Protein AF-A0A2D6D322-F1 (afdb_monomer)

Structure (mmCIF, N/CA/C/O backbone):
data_AF-A0A2D6D322-F1
#
_entry.id   AF-A0A2D6D322-F1
#
loop_
_atom_site.group_PDB
_atom_site.id
_atom_site.type_symbol
_atom_site.label_atom_id
_atom_site.label_alt_id
_atom_site.label_comp_id
_atom_site.label_asym_id
_atom_site.label_entity_id
_atom_site.label_seq_id
_atom_site.pdbx_PDB_ins_code
_atom_site.Cartn_x
_atom_site.Cartn_y
_atom_site.Cartn_z
_atom_site.occupancy
_atom_site.B_iso_or_equiv
_atom_site.auth_seq_id
_atom_site.auth_comp_id
_atom_site.auth_asym_id
_atom_site.auth_atom_id
_atom_site.pdbx_PDB_model_num
ATOM 1 N N . MET A 1 1 ? -10.483 17.921 58.151 1.00 49.78 1 MET A N 1
ATOM 2 C CA . MET A 1 1 ? -11.005 16.972 57.147 1.00 49.78 1 MET A CA 1
ATOM 3 C C . MET A 1 1 ? -10.001 16.962 56.003 1.00 49.78 1 MET A C 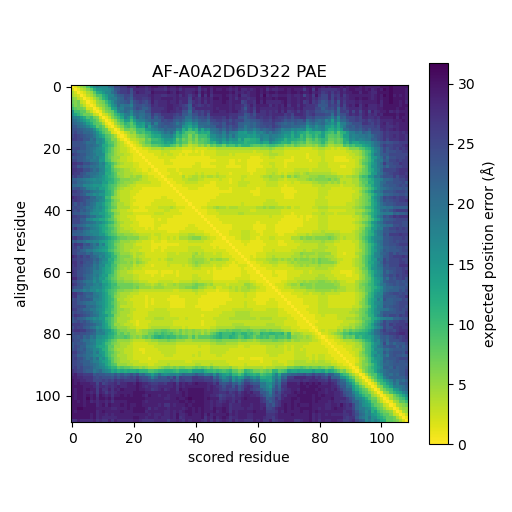1
ATOM 5 O O . MET A 1 1 ? -9.910 17.958 55.303 1.00 49.78 1 MET A O 1
ATOM 9 N N . LEU A 1 2 ? -9.135 15.947 55.923 1.00 38.72 2 LEU A N 1
ATOM 10 C CA . LEU A 1 2 ? -8.138 15.838 54.851 1.00 38.72 2 LEU A CA 1
ATOM 11 C C . LEU A 1 2 ? -8.825 15.187 53.644 1.00 38.72 2 LEU A C 1
ATOM 13 O O . LEU A 1 2 ? -9.343 14.081 53.779 1.00 38.72 2 LEU A O 1
ATOM 17 N N . ALA A 1 3 ? -8.863 15.865 52.500 1.00 46.94 3 ALA A N 1
ATOM 18 C CA . ALA A 1 3 ? -9.298 15.259 51.247 1.00 46.94 3 ALA A CA 1
ATOM 19 C C . ALA A 1 3 ? -8.078 14.622 50.571 1.00 46.94 3 ALA A C 1
ATOM 21 O O . ALA A 1 3 ? -7.124 15.317 50.228 1.00 46.94 3 ALA A O 1
ATOM 22 N N . LEU A 1 4 ? -8.100 13.300 50.418 1.00 49.69 4 LEU A N 1
ATOM 23 C CA . LEU A 1 4 ? -7.142 12.557 49.609 1.00 49.69 4 LEU A CA 1
ATOM 24 C C . LEU A 1 4 ? -7.736 12.434 48.201 1.00 49.69 4 LEU A C 1
ATOM 26 O O . LEU A 1 4 ? -8.768 11.788 48.030 1.00 49.69 4 LEU A O 1
ATOM 30 N N . ALA A 1 5 ? -7.123 13.074 47.207 1.00 60.72 5 ALA A N 1
ATOM 31 C CA . ALA A 1 5 ? -7.495 12.892 45.808 1.00 60.72 5 ALA A CA 1
ATOM 32 C C . ALA A 1 5 ? -6.657 11.748 45.220 1.00 60.72 5 ALA A C 1
ATOM 34 O O . ALA A 1 5 ? -5.442 11.871 45.078 1.00 60.72 5 ALA A O 1
ATOM 35 N N . LEU A 1 6 ? -7.305 10.626 44.905 1.00 53.88 6 LEU A N 1
ATOM 36 C CA . LEU A 1 6 ? -6.712 9.554 44.115 1.00 53.88 6 LEU A CA 1
ATOM 37 C C . LEU A 1 6 ? -6.830 9.944 42.638 1.00 53.88 6 LEU A C 1
ATOM 39 O O . LEU A 1 6 ? -7.929 9.959 42.089 1.00 53.88 6 LEU A O 1
ATOM 43 N N . VAL A 1 7 ? -5.708 10.264 41.996 1.00 64.19 7 VAL A N 1
ATOM 44 C CA . VAL A 1 7 ? -5.655 10.351 40.534 1.00 64.19 7 VAL A CA 1
ATOM 45 C C . VAL A 1 7 ? -5.544 8.924 40.014 1.00 64.19 7 VAL A C 1
ATOM 47 O O . VAL A 1 7 ? -4.479 8.314 40.074 1.00 64.19 7 VAL A O 1
ATOM 50 N N . VAL A 1 8 ? -6.656 8.371 39.535 1.00 60.06 8 VAL A N 1
ATOM 51 C CA . VAL A 1 8 ? -6.615 7.170 38.701 1.00 60.06 8 VAL A CA 1
ATOM 52 C C . VAL A 1 8 ? -6.210 7.628 37.305 1.00 60.06 8 VAL A C 1
ATOM 54 O O . VAL A 1 8 ? -6.986 8.271 36.605 1.00 60.06 8 VAL A O 1
ATOM 57 N N . CYS A 1 9 ? -4.971 7.330 36.918 1.00 54.16 9 CYS A N 1
ATOM 58 C CA . CYS A 1 9 ? -4.562 7.386 35.522 1.00 54.16 9 CYS A CA 1
ATOM 59 C C . CYS A 1 9 ? -5.203 6.176 34.833 1.00 54.16 9 CYS A C 1
ATOM 61 O O . CYS A 1 9 ? -4.776 5.043 35.060 1.00 54.16 9 CYS A O 1
ATOM 63 N N . GLY A 1 10 ? -6.289 6.386 34.090 1.00 57.62 10 GLY A N 1
ATOM 64 C CA . GLY A 1 10 ? -6.861 5.329 33.264 1.00 57.62 10 GLY A CA 1
ATOM 65 C C . GLY A 1 10 ? -5.838 4.941 32.203 1.00 57.62 10 GLY A C 1
ATOM 66 O O . GLY A 1 10 ? -5.408 5.795 31.432 1.00 57.62 10 GLY A O 1
ATOM 67 N N . ALA A 1 11 ? -5.424 3.675 32.176 1.00 61.94 11 ALA A N 1
ATOM 68 C CA . ALA A 1 11 ? -4.694 3.157 31.032 1.00 61.94 11 ALA A CA 1
ATOM 69 C C . ALA A 1 11 ? -5.634 3.237 29.822 1.00 61.94 11 ALA A C 1
ATOM 71 O O . ALA A 1 11 ? -6.657 2.555 29.789 1.00 61.94 11 ALA A O 1
ATOM 72 N N . ALA A 1 12 ? -5.326 4.109 28.865 1.00 57.34 12 ALA A N 1
ATOM 73 C CA . ALA A 1 12 ? -5.957 4.056 27.558 1.00 57.34 12 ALA A CA 1
ATOM 74 C C . ALA A 1 12 ? -5.357 2.848 26.833 1.00 57.34 12 ALA A C 1
ATOM 76 O O . ALA A 1 12 ? -4.163 2.839 26.535 1.00 57.34 12 ALA A O 1
ATOM 77 N N . THR A 1 13 ? -6.161 1.809 26.623 1.00 53.97 13 THR A N 1
ATOM 78 C CA . THR A 1 13 ? -5.804 0.751 25.679 1.00 53.97 13 THR A CA 1
ATOM 79 C C . THR A 1 13 ? -6.174 1.256 24.291 1.00 53.97 13 THR A C 1
ATOM 81 O O . THR A 1 13 ? -7.328 1.605 24.050 1.00 53.97 13 THR A O 1
ATOM 84 N N . ALA A 1 14 ? -5.183 1.398 23.418 1.00 54.34 14 ALA A N 1
ATOM 85 C CA . ALA A 1 14 ? -5.410 1.589 21.994 1.00 54.34 14 ALA A CA 1
ATOM 86 C C . ALA A 1 14 ? -5.293 0.204 21.358 1.00 54.34 14 ALA A C 1
ATOM 88 O O . ALA A 1 14 ? -4.224 -0.174 20.883 1.00 54.34 14 ALA A O 1
ATOM 89 N N . ASP A 1 15 ? -6.362 -0.585 21.465 1.00 57.50 15 ASP A N 1
ATOM 90 C CA . ASP A 1 15 ? -6.493 -1.781 20.640 1.00 57.50 15 ASP A CA 1
ATOM 91 C C . ASP A 1 15 ? -6.852 -1.315 19.233 1.00 57.50 15 ASP A C 1
ATOM 93 O O . ASP A 1 15 ? -7.819 -0.577 19.055 1.00 57.50 15 ASP A O 1
ATOM 97 N N . ILE A 1 16 ? -6.050 -1.710 18.247 1.00 62.59 16 ILE A N 1
ATOM 98 C CA . ILE A 1 16 ? -6.446 -1.592 16.847 1.00 62.59 16 ILE A CA 1
ATOM 99 C C . ILE A 1 16 ? -7.337 -2.799 16.594 1.00 62.59 16 ILE A C 1
ATOM 101 O O . ILE A 1 16 ? -6.841 -3.925 16.525 1.00 62.59 16 ILE A O 1
ATOM 105 N N . THR A 1 17 ? -8.648 -2.587 16.528 1.00 69.94 17 THR A N 1
ATOM 106 C CA . THR A 1 17 ? -9.547 -3.649 16.079 1.00 69.94 17 THR A CA 1
ATOM 107 C C . THR A 1 17 ? -9.484 -3.736 14.557 1.00 69.94 17 THR A C 1
ATOM 109 O O . THR A 1 17 ? -9.231 -2.732 13.893 1.00 69.94 17 THR A O 1
ATOM 112 N N . GLU A 1 18 ? -9.686 -4.926 13.987 1.00 68.94 18 GLU A N 1
ATOM 113 C CA . GLU A 1 18 ? -9.733 -5.092 12.522 1.00 68.94 18 GLU A CA 1
ATOM 114 C C . GLU A 1 18 ? -10.799 -4.181 11.886 1.00 68.94 18 GLU A C 1
ATOM 116 O O . GLU A 1 18 ? -10.619 -3.719 10.766 1.00 68.94 18 GLU A O 1
ATOM 121 N N . GLU A 1 19 ? -11.853 -3.842 12.639 1.00 71.69 19 GLU A N 1
ATOM 122 C CA . GLU A 1 19 ? -12.929 -2.934 12.226 1.00 71.69 19 GLU A CA 1
ATOM 123 C C . GLU A 1 19 ? -12.474 -1.466 12.091 1.00 71.69 19 GLU A C 1
ATOM 125 O O . GLU A 1 19 ? -13.096 -0.700 11.358 1.00 71.69 19 GLU A O 1
ATOM 130 N N . ASP A 1 20 ? -11.392 -1.066 12.771 1.00 80.62 20 ASP A N 1
ATOM 131 C CA . ASP A 1 20 ? -10.861 0.306 12.743 1.00 80.62 20 ASP A CA 1
ATOM 132 C C . ASP A 1 20 ? -9.782 0.508 11.662 1.00 80.62 20 ASP A C 1
ATOM 134 O O . ASP A 1 20 ? -9.299 1.626 11.446 1.00 80.62 20 ASP A O 1
ATOM 138 N N . ILE A 1 21 ? -9.359 -0.568 10.992 1.00 89.75 21 ILE A N 1
ATOM 139 C CA . ILE A 1 21 ? -8.332 -0.516 9.954 1.00 89.75 21 ILE A CA 1
ATOM 140 C C . ILE A 1 21 ? -8.991 -0.182 8.619 1.00 89.75 21 ILE A C 1
ATOM 142 O O . ILE A 1 21 ? -9.750 -0.969 8.070 1.00 89.75 21 ILE A O 1
ATOM 146 N N . VAL A 1 22 ? -8.639 0.976 8.061 1.00 93.62 22 VAL A N 1
ATOM 147 C CA . VAL A 1 22 ? -9.139 1.404 6.746 1.00 93.62 22 VAL A CA 1
ATOM 148 C C . VAL A 1 22 ? -8.495 0.613 5.603 1.00 93.62 22 VAL A C 1
ATOM 150 O O . VAL A 1 22 ? -9.165 0.313 4.625 1.00 93.62 22 VAL A O 1
ATOM 153 N N . GLY A 1 23 ? -7.216 0.248 5.717 1.00 94.25 23 GLY A N 1
ATOM 154 C CA . GLY A 1 23 ? -6.518 -0.550 4.708 1.00 94.25 23 GLY A CA 1
ATOM 155 C C . GLY A 1 23 ? -5.310 -1.275 5.290 1.00 94.25 23 GLY A C 1
ATOM 156 O O . GLY A 1 23 ? -4.589 -0.718 6.126 1.00 94.25 23 GLY A O 1
ATOM 157 N N . TYR A 1 24 ? -5.097 -2.522 4.865 1.00 95.12 24 TYR A N 1
ATOM 158 C CA . TYR A 1 24 ? -3.993 -3.358 5.326 1.00 95.12 24 TYR A CA 1
ATOM 159 C C . TYR A 1 24 ? -3.425 -4.215 4.197 1.00 95.12 24 TYR A C 1
ATOM 161 O O . TYR A 1 24 ? -4.017 -5.211 3.793 1.00 95.12 24 TYR A O 1
ATOM 169 N N . TRP A 1 25 ? -2.220 -3.856 3.755 1.00 96.50 25 TRP A N 1
ATOM 170 C CA . TRP A 1 25 ? -1.483 -4.570 2.714 1.00 96.50 25 TRP A CA 1
ATOM 171 C C . TRP A 1 25 ? -0.248 -5.244 3.326 1.00 96.50 25 TRP A C 1
ATOM 173 O O . TRP A 1 25 ? 0.766 -4.570 3.537 1.00 96.50 25 TRP A O 1
ATOM 183 N N . PRO A 1 26 ? -0.301 -6.551 3.647 1.00 95.38 26 PRO A N 1
ATOM 184 C CA . PRO A 1 26 ? 0.845 -7.271 4.207 1.00 95.38 26 PRO A CA 1
ATOM 185 C C . PRO A 1 26 ? 1.962 -7.500 3.183 1.00 95.38 26 PRO A C 1
ATOM 187 O O . PRO A 1 26 ? 3.114 -7.650 3.578 1.00 95.38 26 PRO A O 1
ATOM 190 N N . LEU A 1 27 ? 1.627 -7.486 1.885 1.00 97.12 27 LEU A N 1
ATOM 191 C CA . LEU A 1 27 ? 2.522 -7.814 0.768 1.00 97.12 27 LEU A CA 1
ATOM 192 C C . LEU A 1 27 ? 3.041 -9.266 0.810 1.00 97.12 27 LEU A C 1
ATOM 194 O O . LEU A 1 27 ? 4.169 -9.553 0.413 1.00 97.12 27 LEU A O 1
ATOM 198 N N . ASP A 1 28 ? 2.178 -10.185 1.247 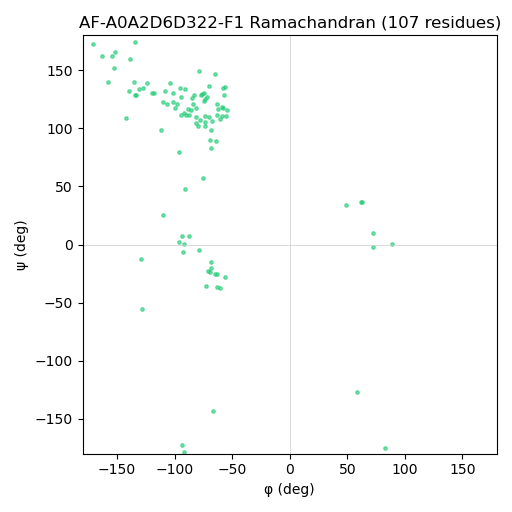1.00 96.94 28 ASP A N 1
ATOM 199 C CA . ASP A 1 28 ? 2.450 -11.624 1.342 1.00 96.94 28 ASP A CA 1
ATOM 200 C C . ASP A 1 28 ? 1.952 -12.428 0.120 1.00 96.94 28 ASP A C 1
ATOM 202 O O . ASP A 1 28 ? 2.095 -13.652 0.095 1.00 96.94 28 ASP A O 1
ATOM 206 N N . ASP A 1 29 ? 1.376 -11.775 -0.899 1.00 96.00 29 ASP A N 1
ATOM 207 C CA . ASP A 1 29 ? 0.767 -12.443 -2.062 1.00 96.00 29 ASP A CA 1
ATOM 208 C C . ASP A 1 29 ? 1.792 -13.241 -2.888 1.00 96.00 29 ASP A C 1
ATOM 210 O O . ASP A 1 29 ? 1.503 -14.328 -3.396 1.00 96.00 29 ASP A O 1
ATOM 214 N N . GLY A 1 30 ? 3.016 -12.714 -3.007 1.00 93.62 30 GLY A N 1
ATOM 215 C CA . GLY A 1 30 ? 4.177 -13.410 -3.570 1.00 93.62 30 GLY A CA 1
ATOM 216 C C . GLY A 1 30 ? 4.159 -13.628 -5.089 1.00 93.62 30 GLY A C 1
ATOM 217 O O . GLY A 1 30 ? 5.118 -14.189 -5.626 1.00 93.62 30 GLY A O 1
ATOM 218 N N . ALA A 1 31 ? 3.099 -13.216 -5.786 1.00 95.56 31 ALA A N 1
ATOM 219 C CA . ALA A 1 31 ? 2.992 -13.242 -7.242 1.00 95.56 31 ALA A CA 1
ATOM 220 C C . ALA A 1 31 ? 1.857 -12.335 -7.747 1.00 95.56 31 ALA A C 1
ATOM 222 O O . ALA A 1 31 ? 0.914 -12.031 -7.022 1.00 95.56 31 ALA A O 1
ATOM 223 N N . GLY A 1 32 ? 1.909 -11.993 -9.039 1.00 96.38 32 GLY A N 1
ATOM 224 C CA . GLY A 1 32 ? 0.882 -11.195 -9.712 1.00 96.38 32 GLY A CA 1
ATOM 225 C C . GLY A 1 32 ? 1.047 -9.691 -9.506 1.00 96.38 32 GLY A C 1
ATOM 226 O O . GLY A 1 32 ? 2.018 -9.241 -8.902 1.00 96.38 32 GLY A O 1
ATOM 227 N N . ASP A 1 33 ? 0.075 -8.938 -10.021 1.00 97.56 33 ASP A N 1
ATOM 228 C CA . ASP A 1 33 ? 0.129 -7.472 -10.112 1.00 97.56 33 ASP A CA 1
ATOM 229 C C . ASP A 1 33 ? -0.860 -6.800 -9.143 1.00 97.56 33 ASP A C 1
ATOM 231 O O . ASP A 1 33 ? -1.363 -5.702 -9.387 1.00 97.56 33 ASP A O 1
ATOM 235 N N . THR A 1 34 ? -1.206 -7.484 -8.054 1.00 97.94 34 THR A N 1
ATOM 236 C CA . THR A 1 34 ? -2.180 -7.012 -7.066 1.00 97.94 34 THR A CA 1
ATOM 237 C C . THR A 1 34 ? -1.632 -7.221 -5.664 1.00 97.94 34 THR A C 1
ATOM 239 O O . THR A 1 34 ? -1.209 -8.322 -5.329 1.00 97.94 34 THR A O 1
ATOM 242 N N . ALA A 1 35 ? -1.648 -6.163 -4.860 1.00 97.94 35 ALA A N 1
ATOM 243 C CA . ALA A 1 35 ? -1.430 -6.214 -3.423 1.00 97.94 35 ALA A CA 1
ATOM 244 C C . ALA A 1 35 ? -2.797 -6.299 -2.743 1.00 97.94 35 ALA A C 1
ATOM 246 O O . ALA A 1 35 ? -3.566 -5.334 -2.799 1.00 97.94 35 ALA A O 1
ATOM 247 N N . ALA A 1 36 ? -3.107 -7.441 -2.133 1.00 97.62 36 ALA A N 1
ATOM 248 C CA . ALA A 1 36 ? -4.414 -7.652 -1.524 1.00 97.62 36 ALA A CA 1
ATOM 249 C C . ALA A 1 36 ? -4.594 -6.791 -0.266 1.00 97.62 36 ALA A C 1
ATOM 251 O O . ALA A 1 36 ? -3.700 -6.707 0.583 1.00 97.62 36 ALA A O 1
ATOM 252 N N . ASP A 1 37 ? -5.766 -6.176 -0.134 1.00 96.75 37 ASP A N 1
ATOM 253 C CA . ASP A 1 37 ? -6.201 -5.520 1.092 1.00 96.75 37 ASP A CA 1
ATOM 254 C C . ASP A 1 37 ? -6.896 -6.530 2.013 1.00 96.75 37 ASP A C 1
ATOM 256 O O . ASP A 1 37 ? -8.000 -7.010 1.747 1.00 96.75 37 ASP A O 1
ATOM 260 N N . LEU A 1 38 ? -6.252 -6.835 3.138 1.00 94.31 38 LEU A N 1
ATOM 261 C CA . LEU A 1 38 ? -6.779 -7.746 4.152 1.00 94.31 38 LEU A CA 1
ATOM 262 C C . LEU A 1 38 ? -7.553 -7.032 5.267 1.00 94.31 38 LEU A C 1
ATOM 264 O O . LEU A 1 38 ? -7.947 -7.686 6.229 1.00 94.31 38 LEU A O 1
ATOM 268 N N . SER A 1 39 ? -7.807 -5.724 5.152 1.00 92.69 39 SER A N 1
ATOM 269 C CA . SER A 1 39 ? -8.705 -5.021 6.082 1.00 92.69 39 SER A CA 1
ATOM 270 C C . SER A 1 39 ? -10.170 -5.451 5.934 1.00 92.69 39 SER A C 1
ATOM 272 O O . SER A 1 39 ? -10.970 -5.265 6.843 1.00 92.69 39 SER A O 1
ATOM 274 N N . GLY A 1 40 ? -10.526 -6.039 4.786 1.00 91.56 40 GLY A N 1
ATOM 275 C CA . GLY A 1 40 ? -11.905 -6.385 4.440 1.00 91.56 40 GLY A CA 1
ATOM 276 C C . GLY A 1 40 ? -12.674 -5.265 3.731 1.00 91.56 40 GLY A C 1
ATOM 277 O O . GLY A 1 40 ? -13.828 -5.483 3.360 1.00 91.56 40 GLY A O 1
ATOM 278 N N . ASN A 1 41 ? -12.043 -4.113 3.480 1.00 93.62 41 ASN A N 1
ATOM 279 C CA . ASN A 1 41 ? -12.665 -2.963 2.814 1.00 93.62 41 ASN A CA 1
ATOM 280 C C . ASN A 1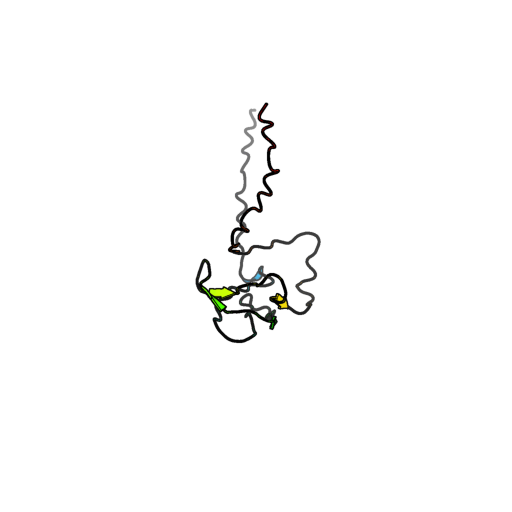 41 ? -12.482 -2.951 1.285 1.00 93.62 41 ASN A C 1
ATOM 282 O O . ASN A 1 41 ? -13.013 -2.072 0.610 1.00 93.62 41 ASN A O 1
ATOM 286 N N . ALA A 1 42 ? -11.806 -3.965 0.734 1.00 95.38 42 ALA A N 1
ATOM 287 C CA . ALA A 1 42 ? -11.613 -4.174 -0.702 1.00 95.38 42 ALA A CA 1
ATOM 288 C C . ALA A 1 42 ? -10.825 -3.053 -1.407 1.00 95.38 42 ALA A C 1
ATOM 290 O O . ALA A 1 42 ? -11.077 -2.743 -2.574 1.00 95.38 42 ALA A O 1
ATOM 291 N N . HIS A 1 43 ? -9.829 -2.489 -0.722 1.00 97.19 43 HIS A N 1
ATOM 292 C CA . HIS A 1 43 ? -8.908 -1.492 -1.273 1.00 97.19 43 HIS A CA 1
ATOM 293 C C . HIS A 1 43 ? -7.660 -2.131 -1.890 1.00 97.19 43 HIS A C 1
ATOM 295 O O . HIS A 1 43 ? -6.534 -1.718 -1.611 1.00 97.19 43 HIS A O 1
ATOM 301 N N . ASP A 1 44 ? -7.839 -3.161 -2.717 1.00 98.19 44 ASP A N 1
ATOM 302 C CA . ASP A 1 44 ? -6.725 -3.842 -3.385 1.00 98.19 44 ASP A CA 1
ATOM 303 C C . ASP A 1 44 ? -5.886 -2.849 -4.209 1.00 98.19 44 ASP A C 1
ATOM 305 O O . ASP A 1 44 ? -6.411 -1.997 -4.934 1.00 98.19 44 ASP A O 1
ATOM 309 N N . GLY A 1 45 ? -4.563 -2.961 -4.098 1.00 98.06 45 GLY A N 1
ATOM 310 C CA . GLY A 1 45 ? -3.619 -2.102 -4.803 1.00 98.06 45 GLY A CA 1
ATOM 311 C C . GLY A 1 45 ? -3.131 -2.727 -6.108 1.00 98.06 45 GLY A C 1
ATOM 312 O O . GLY A 1 45 ? -2.732 -3.889 -6.126 1.00 98.06 45 GLY A O 1
ATOM 313 N N . ALA A 1 46 ? -3.096 -1.960 -7.195 1.00 98.50 46 ALA A N 1
ATOM 314 C CA . ALA A 1 46 ? -2.502 -2.381 -8.463 1.00 98.50 46 ALA A CA 1
ATOM 315 C C . ALA A 1 46 ? -0.988 -2.123 -8.465 1.00 98.50 46 ALA A C 1
ATOM 317 O O . ALA A 1 46 ? -0.544 -1.000 -8.224 1.00 98.50 46 ALA A O 1
ATOM 318 N N . ILE A 1 47 ? -0.193 -3.151 -8.754 1.00 98.44 47 ILE A N 1
ATOM 319 C CA . ILE A 1 47 ? 1.272 -3.082 -8.756 1.00 98.44 47 ILE A CA 1
ATOM 320 C C . ILE A 1 47 ? 1.767 -2.707 -10.154 1.00 98.44 47 ILE A C 1
ATOM 322 O O . ILE A 1 47 ? 1.342 -3.279 -11.154 1.00 98.44 47 ILE A O 1
ATOM 326 N N . THR A 1 48 ? 2.703 -1.763 -10.224 1.00 98.38 48 THR A N 1
ATOM 327 C CA . THR A 1 48 ? 3.444 -1.419 -11.445 1.00 98.38 48 THR A CA 1
ATOM 328 C C . THR A 1 48 ? 4.931 -1.650 -11.216 1.00 98.38 48 THR A C 1
ATOM 330 O O . THR A 1 48 ? 5.461 -1.172 -10.217 1.00 98.38 48 THR A O 1
ATOM 333 N N . ASP A 1 49 ? 5.595 -2.364 -12.134 1.00 95.81 49 ASP A N 1
ATOM 334 C CA . ASP A 1 49 ? 7.049 -2.614 -12.146 1.00 95.81 49 ASP A CA 1
ATOM 335 C C . ASP A 1 49 ? 7.632 -3.113 -10.802 1.00 95.81 49 ASP A C 1
ATOM 337 O O . ASP A 1 49 ? 8.744 -2.736 -10.420 1.00 95.81 49 ASP A O 1
ATOM 341 N N . GLY A 1 50 ? 6.863 -3.900 -10.045 1.00 94.38 50 GLY A N 1
ATOM 342 C CA . GLY A 1 50 ? 7.256 -4.411 -8.731 1.00 94.38 50 GLY A CA 1
ATOM 343 C C . GLY A 1 50 ? 7.658 -5.879 -8.771 1.00 94.38 50 GLY A C 1
ATOM 344 O O . GLY A 1 50 ? 6.986 -6.686 -9.409 1.00 94.38 50 GLY A O 1
ATOM 345 N N . ASP A 1 51 ? 8.718 -6.221 -8.040 1.00 95.75 51 ASP A N 1
ATOM 346 C CA . ASP A 1 51 ? 9.159 -7.601 -7.842 1.00 95.75 51 ASP A CA 1
ATOM 347 C C . ASP A 1 51 ? 8.878 -8.052 -6.402 1.00 95.75 51 ASP A C 1
ATOM 349 O O . ASP A 1 51 ? 9.201 -7.359 -5.432 1.00 95.75 51 ASP A O 1
ATOM 353 N N . TRP A 1 52 ? 8.287 -9.239 -6.261 1.00 97.12 52 TRP A N 1
ATOM 354 C CA . TRP A 1 52 ? 8.023 -9.858 -4.962 1.00 97.12 52 TRP A CA 1
ATOM 355 C C . TRP A 1 52 ? 9.313 -10.404 -4.341 1.00 97.12 52 TRP A C 1
ATOM 357 O O . TRP A 1 52 ? 10.059 -11.159 -4.969 1.00 97.12 52 TRP A O 1
ATOM 367 N N . VAL A 1 53 ? 9.559 -10.057 -3.080 1.00 96.56 53 VAL A N 1
ATOM 368 C CA . VAL A 1 53 ? 10.760 -10.421 -2.315 1.00 96.56 53 VAL 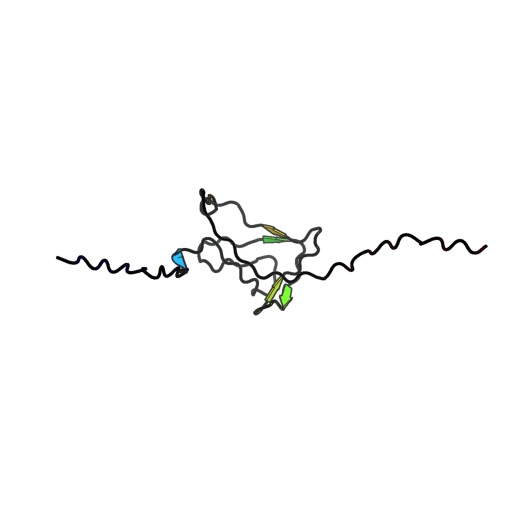A CA 1
ATOM 369 C C . VAL A 1 53 ? 10.392 -10.919 -0.916 1.00 96.56 53 VAL A C 1
ATOM 371 O O . VAL A 1 53 ? 9.235 -10.888 -0.515 1.00 96.56 53 VAL A O 1
ATOM 374 N N . ALA A 1 54 ? 11.376 -11.401 -0.154 1.00 96.00 54 ALA A N 1
ATOM 375 C CA . ALA A 1 54 ? 11.174 -11.678 1.267 1.00 96.00 54 ALA A CA 1
ATOM 376 C C . ALA A 1 54 ? 11.167 -10.363 2.063 1.00 96.00 54 ALA A C 1
ATOM 378 O O . ALA A 1 54 ? 12.084 -9.551 1.920 1.00 96.00 54 ALA A O 1
ATOM 379 N N . GLY A 1 55 ? 10.153 -10.166 2.905 1.00 93.62 55 GLY A N 1
ATOM 380 C CA . GLY A 1 55 ? 10.043 -9.000 3.778 1.00 93.62 55 GLY A CA 1
ATOM 381 C C . GLY A 1 55 ? 10.625 -9.234 5.168 1.00 93.62 55 GLY A C 1
ATOM 382 O O . GLY A 1 55 ? 11.227 -10.267 5.467 1.00 93.62 55 GLY A O 1
ATOM 383 N N . GLN A 1 56 ? 10.412 -8.259 6.057 1.00 92.38 56 GLN A N 1
ATOM 384 C CA . GLN A 1 56 ? 10.741 -8.410 7.480 1.00 92.38 56 GLN A CA 1
ATOM 385 C C . GLN A 1 56 ? 9.953 -9.568 8.116 1.00 92.38 56 GLN A C 1
ATOM 387 O O . GLN A 1 56 ? 10.477 -10.297 8.960 1.00 92.38 56 GLN A O 1
ATOM 392 N N . PHE A 1 57 ? 8.701 -9.726 7.692 1.00 92.62 57 PHE A N 1
ATOM 393 C CA . PHE A 1 57 ? 7.834 -10.860 7.975 1.00 92.62 57 PHE A CA 1
ATOM 394 C C . PHE A 1 57 ? 7.246 -11.308 6.640 1.00 92.62 57 PHE A C 1
ATOM 396 O O . PHE A 1 57 ? 6.834 -10.449 5.874 1.00 92.62 57 PHE A O 1
ATOM 403 N N . GLY A 1 58 ? 7.242 -12.614 6.360 1.00 94.56 58 GLY A N 1
ATOM 404 C CA . GLY A 1 58 ? 6.670 -13.136 5.118 1.00 94.56 58 GLY A CA 1
ATOM 405 C C . GLY A 1 58 ? 7.312 -12.552 3.850 1.00 94.56 58 GLY A C 1
ATOM 406 O O . GLY A 1 58 ? 8.533 -12.631 3.664 1.00 94.56 58 GLY A O 1
ATOM 407 N N . GLY A 1 59 ? 6.471 -12.027 2.969 1.00 95.81 59 GLY A N 1
ATOM 408 C CA . GLY A 1 59 ? 6.799 -11.387 1.705 1.00 95.81 59 GLY A CA 1
ATOM 409 C C . GLY A 1 59 ? 6.978 -9.871 1.808 1.00 95.81 59 GLY A C 1
ATOM 410 O O . GLY A 1 59 ? 6.946 -9.261 2.874 1.00 95.81 59 GLY A O 1
ATOM 411 N N . GLY A 1 60 ? 7.251 -9.263 0.664 1.00 96.62 60 GLY A N 1
ATOM 412 C CA . GLY A 1 60 ? 7.402 -7.831 0.483 1.00 96.62 60 GLY A CA 1
ATOM 413 C C . GLY A 1 60 ? 7.495 -7.492 -0.999 1.00 96.62 60 GLY A C 1
ATOM 414 O O . GLY A 1 60 ? 7.607 -8.380 -1.846 1.00 96.62 60 GLY A O 1
ATOM 415 N N . LEU A 1 61 ? 7.486 -6.198 -1.309 1.00 97.12 61 LEU A N 1
ATOM 416 C CA . LEU A 1 61 ? 7.667 -5.695 -2.668 1.00 97.12 61 LEU A CA 1
ATOM 417 C C . LEU A 1 61 ? 8.930 -4.830 -2.735 1.00 97.12 61 LEU A C 1
ATOM 419 O O . LEU A 1 61 ? 9.128 -3.951 -1.892 1.00 97.12 61 LEU A O 1
ATOM 423 N N . GLU A 1 62 ? 9.799 -5.082 -3.713 1.00 95.56 62 GLU A N 1
ATOM 424 C CA . GLU A 1 62 ? 10.982 -4.255 -3.956 1.00 95.56 62 GLU A CA 1
ATOM 425 C C . GLU A 1 62 ? 10.612 -3.028 -4.793 1.00 95.56 62 GLU A C 1
ATOM 427 O O . GLU A 1 62 ? 10.018 -3.153 -5.859 1.00 95.56 62 GLU A O 1
ATOM 432 N N . PHE A 1 63 ? 11.002 -1.838 -4.325 1.00 93.62 63 PHE A N 1
ATOM 433 C CA . PHE A 1 63 ? 10.758 -0.575 -5.019 1.00 93.62 63 PHE A CA 1
ATOM 434 C C . PHE A 1 63 ? 12.053 -0.035 -5.628 1.00 93.62 63 PHE A C 1
ATOM 436 O O . PHE A 1 63 ? 13.008 0.273 -4.912 1.00 93.62 63 PHE A O 1
ATOM 443 N N . ASN A 1 64 ? 12.068 0.159 -6.949 1.00 90.25 64 ASN A N 1
ATOM 444 C CA . ASN A 1 64 ? 13.257 0.612 -7.682 1.00 90.25 64 ASN A CA 1
ATOM 445 C C . ASN A 1 64 ? 13.540 2.129 -7.574 1.00 90.25 64 ASN A C 1
ATOM 447 O O . ASN A 1 64 ? 14.552 2.611 -8.086 1.00 90.25 64 ASN A O 1
ATOM 451 N N . GLY A 1 65 ? 12.650 2.893 -6.930 1.00 88.75 65 GLY A N 1
ATOM 452 C CA . GLY A 1 65 ? 12.777 4.344 -6.749 1.00 88.75 65 GLY A CA 1
ATOM 453 C C . GLY A 1 65 ? 12.553 5.185 -8.013 1.00 88.75 65 GLY A C 1
ATOM 454 O O . GLY A 1 65 ? 12.838 6.382 -7.994 1.00 88.75 65 GLY A O 1
ATOM 455 N N . ALA A 1 66 ? 12.067 4.585 -9.102 1.00 92.00 66 ALA A N 1
ATOM 456 C CA . ALA A 1 66 ? 11.840 5.247 -10.384 1.00 92.00 66 ALA A CA 1
ATOM 457 C C . ALA A 1 66 ? 10.424 5.016 -10.932 1.00 92.00 66 ALA A C 1
ATOM 459 O O . ALA A 1 66 ? 9.726 5.985 -11.222 1.00 92.00 66 ALA A O 1
ATOM 460 N N . SER A 1 67 ? 10.010 3.757 -11.082 1.00 94.69 67 SER A N 1
ATOM 461 C CA . SER A 1 67 ? 8.728 3.378 -11.689 1.00 94.69 67 SER A CA 1
ATOM 462 C C . SER A 1 67 ? 7.905 2.402 -10.856 1.00 94.69 67 SER A C 1
ATOM 464 O O . SER A 1 67 ? 6.721 2.249 -11.137 1.00 94.69 67 SER A O 1
ATOM 466 N N . THR A 1 68 ? 8.482 1.787 -9.818 1.00 96.56 68 THR A N 1
ATOM 467 C CA . THR A 1 68 ? 7.714 0.880 -8.965 1.00 96.56 68 THR A CA 1
ATOM 468 C C . THR A 1 68 ? 6.759 1.651 -8.059 1.00 96.56 68 THR A C 1
ATOM 470 O O . THR A 1 68 ? 7.196 2.506 -7.282 1.00 96.56 68 THR A O 1
ATOM 473 N N . TYR A 1 69 ? 5.472 1.314 -8.102 1.00 97.06 69 TYR A N 1
ATOM 474 C CA . TYR A 1 69 ? 4.473 1.793 -7.148 1.00 97.06 69 TYR A CA 1
ATOM 475 C C . TYR A 1 69 ? 3.303 0.815 -7.023 1.00 97.06 69 TYR A C 1
ATOM 477 O O . TYR A 1 69 ? 3.082 -0.038 -7.883 1.00 97.06 69 TYR A O 1
ATOM 485 N N . ILE A 1 70 ? 2.553 0.976 -5.935 1.00 97.81 70 ILE A N 1
ATOM 486 C CA . ILE A 1 70 ? 1.239 0.367 -5.746 1.00 97.81 70 ILE A CA 1
ATOM 487 C C . ILE A 1 70 ? 0.222 1.505 -5.803 1.00 97.81 70 ILE A C 1
ATOM 489 O O . ILE A 1 70 ? 0.334 2.467 -5.041 1.00 97.81 70 ILE A O 1
ATOM 493 N N . GLU A 1 71 ? -0.742 1.420 -6.713 1.00 98.00 71 GLU A N 1
ATOM 494 C CA . GLU A 1 71 ? -1.854 2.363 -6.803 1.00 98.00 71 GLU A CA 1
ATOM 495 C C . GLU A 1 71 ? -3.094 1.761 -6.154 1.00 98.00 71 GLU A C 1
ATOM 497 O O . GLU A 1 71 ? -3.626 0.753 -6.611 1.00 98.00 71 GLU A O 1
ATOM 502 N N . VAL A 1 72 ? -3.570 2.415 -5.100 1.00 97.56 72 VAL A N 1
ATOM 503 C CA . VAL A 1 72 ? -4.891 2.166 -4.527 1.00 97.56 72 VAL A CA 1
ATOM 504 C C . VAL A 1 72 ? -5.801 3.277 -5.031 1.00 97.56 72 VAL A C 1
ATOM 506 O O . VAL A 1 72 ? -5.499 4.462 -4.857 1.00 97.56 72 VAL A O 1
ATOM 509 N N . LEU A 1 73 ? -6.893 2.906 -5.699 1.00 96.38 73 LEU A N 1
ATOM 510 C CA . LEU A 1 73 ? -7.833 3.889 -6.227 1.00 96.38 73 LEU A CA 1
ATOM 511 C C . LEU A 1 73 ? -8.494 4.664 -5.088 1.00 96.38 73 LEU A C 1
ATOM 513 O O . LEU A 1 73 ? -8.749 4.142 -4.005 1.00 96.38 73 LEU A O 1
ATOM 517 N N . HIS A 1 74 ? -8.796 5.932 -5.354 1.00 94.94 74 HIS A N 1
ATOM 518 C CA . HIS A 1 74 ? -9.494 6.760 -4.383 1.00 94.94 74 HIS A CA 1
ATOM 519 C C . HIS A 1 74 ? -10.849 6.145 -3.997 1.00 94.94 74 HIS A C 1
ATOM 521 O O . HIS A 1 74 ? -11.641 5.766 -4.862 1.00 94.94 74 HIS A O 1
ATOM 527 N N . HIS A 1 75 ? -11.120 6.144 -2.694 1.00 96.19 75 HIS A N 1
ATOM 528 C CA . HIS A 1 75 ? -12.379 5.746 -2.084 1.00 96.19 75 HIS A CA 1
ATOM 529 C C . HIS A 1 75 ? -12.744 6.717 -0.955 1.00 96.19 75 HIS A C 1
ATOM 531 O O . HIS A 1 75 ? -11.873 7.408 -0.416 1.00 96.19 75 HIS A O 1
ATOM 537 N N . GLU A 1 76 ? -14.02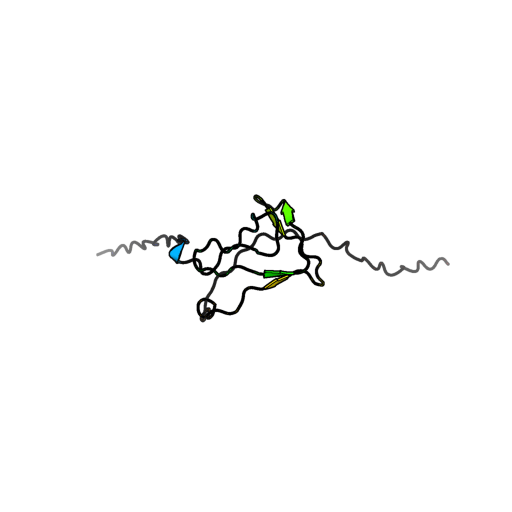3 6.767 -0.580 1.00 95.06 76 GLU A N 1
ATOM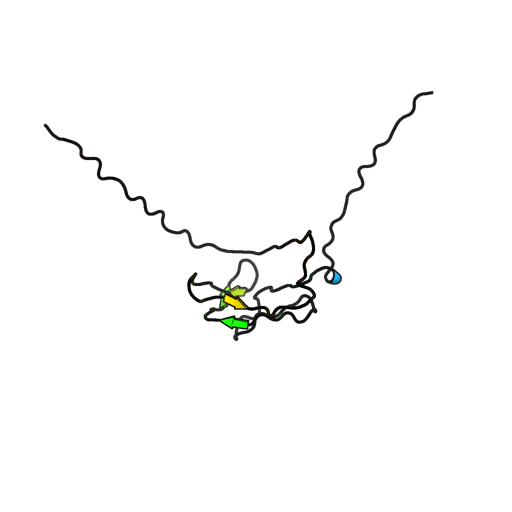 538 C CA . GLU A 1 76 ? -14.495 7.662 0.480 1.00 95.06 76 GLU A CA 1
ATOM 539 C C . GLU A 1 76 ? -13.920 7.333 1.862 1.00 95.06 76 GLU A C 1
ATOM 541 O O . GLU A 1 76 ? -13.743 8.247 2.665 1.00 95.06 76 GLU A O 1
ATOM 546 N N . ASP A 1 77 ? -13.527 6.079 2.100 1.00 92.94 77 ASP A N 1
ATOM 547 C CA . ASP A 1 77 ? -12.859 5.662 3.343 1.00 92.94 77 ASP A CA 1
ATOM 548 C C . ASP A 1 77 ? -11.498 6.350 3.529 1.00 92.94 77 ASP A C 1
ATOM 550 O O . ASP A 1 77 ? -11.040 6.558 4.652 1.00 92.94 77 ASP A O 1
ATOM 554 N N . PHE A 1 78 ? -10.866 6.775 2.428 1.00 92.75 78 PHE A N 1
ATOM 555 C CA . PHE A 1 78 ? -9.620 7.540 2.442 1.00 92.75 78 PHE A CA 1
ATOM 556 C C . PHE A 1 78 ? -9.834 9.052 2.558 1.00 92.75 78 PHE A C 1
ATOM 558 O O . PHE A 1 78 ? -8.864 9.812 2.501 1.00 92.75 78 PHE A O 1
ATOM 565 N N . ASN A 1 79 ? -11.065 9.518 2.788 1.00 92.50 79 ASN A N 1
ATOM 566 C CA . ASN A 1 79 ? -11.324 10.879 3.265 1.00 92.50 79 ASN A CA 1
ATOM 567 C C . ASN A 1 79 ? -10.975 10.981 4.757 1.00 92.50 79 ASN A C 1
ATOM 569 O O . ASN A 1 79 ? -11.807 11.322 5.600 1.00 92.50 79 ASN A O 1
ATOM 573 N N . LEU A 1 80 ? -9.721 10.652 5.066 1.00 82.75 80 LEU A N 1
ATOM 574 C CA . LEU A 1 80 ? -9.137 10.722 6.391 1.00 82.75 80 LEU A CA 1
ATOM 575 C C . LEU A 1 80 ? -9.268 12.176 6.851 1.00 82.75 80 LEU A C 1
ATOM 577 O O . LEU A 1 80 ? -8.780 13.084 6.180 1.00 82.75 80 LEU A O 1
ATOM 581 N N . GLY A 1 81 ? -10.013 12.402 7.934 1.00 84.75 81 GLY A N 1
ATOM 582 C CA . GLY A 1 81 ? -10.244 13.738 8.478 1.00 84.75 81 GLY A CA 1
ATOM 583 C C . GLY A 1 81 ? -8.962 14.359 9.045 1.00 84.75 81 GLY A C 1
ATOM 584 O O . GLY A 1 81 ? -7.855 14.143 8.563 1.00 84.75 81 GLY A O 1
ATOM 585 N N . ASP A 1 82 ? -9.079 15.110 10.137 1.00 88.81 82 ASP A N 1
ATOM 586 C CA . ASP A 1 82 ? -7.919 15.821 10.697 1.00 88.81 82 ASP A CA 1
ATOM 587 C C . ASP A 1 82 ? -6.844 14.898 11.310 1.00 88.81 82 ASP A C 1
ATOM 589 O O . ASP A 1 82 ? -5.734 15.347 11.601 1.00 88.81 82 ASP A O 1
ATOM 593 N N . GLN A 1 83 ? -7.162 13.623 11.564 1.00 87.12 83 GLN A N 1
ATOM 594 C CA . GLN A 1 83 ? -6.289 12.679 12.263 1.00 87.12 83 GLN A CA 1
ATOM 595 C C . GLN A 1 83 ? -6.339 11.297 11.613 1.00 87.12 83 GLN A C 1
ATOM 597 O O . GLN A 1 83 ? -7.415 10.751 11.384 1.00 87.12 83 GLN A O 1
ATOM 602 N N . PHE A 1 84 ? -5.163 10.719 11.374 1.00 88.81 84 PHE A N 1
ATOM 603 C CA . PHE A 1 84 ? -4.989 9.342 10.922 1.00 88.81 84 PHE A CA 1
ATOM 604 C C . PHE A 1 84 ? -3.642 8.794 11.403 1.00 88.81 84 PHE A C 1
ATOM 606 O O . PHE A 1 84 ? -2.766 9.548 11.833 1.00 88.81 84 PHE A O 1
ATOM 613 N N . THR A 1 85 ? -3.477 7.476 11.326 1.00 90.06 85 THR A N 1
ATOM 614 C CA . THR A 1 85 ? -2.210 6.787 11.600 1.00 90.06 85 THR A CA 1
ATOM 615 C C . THR A 1 85 ? -1.824 5.952 10.389 1.00 90.06 85 THR A C 1
ATOM 617 O O . THR A 1 85 ? -2.675 5.305 9.789 1.00 90.06 85 THR A O 1
ATOM 620 N N . LEU A 1 86 ? -0.537 5.959 10.043 1.00 92.00 86 LEU A N 1
ATOM 621 C CA . LEU A 1 86 ? 0.047 5.086 9.030 1.00 92.00 86 LEU A CA 1
ATO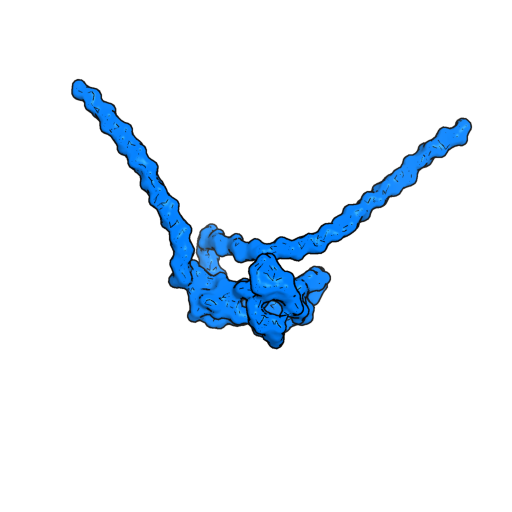M 622 C C . LEU A 1 86 ? 1.254 4.373 9.641 1.00 92.00 86 LEU A C 1
ATOM 624 O O . LEU A 1 86 ? 2.086 5.007 10.293 1.00 92.00 86 LEU A O 1
ATOM 628 N N . ALA A 1 87 ? 1.359 3.069 9.410 1.00 92.44 87 ALA A N 1
ATOM 629 C CA . ALA A 1 87 ? 2.486 2.252 9.837 1.00 92.44 87 ALA A CA 1
ATOM 630 C C . ALA A 1 87 ? 2.924 1.338 8.690 1.00 92.44 87 ALA A C 1
ATOM 632 O O . ALA A 1 87 ? 2.086 0.801 7.972 1.00 92.44 87 ALA A O 1
ATOM 633 N N . ALA A 1 88 ? 4.235 1.168 8.518 1.00 93.44 88 ALA A N 1
ATOM 634 C CA . ALA A 1 88 ? 4.805 0.311 7.484 1.00 93.44 88 ALA A CA 1
ATOM 635 C C . ALA A 1 88 ? 6.180 -0.219 7.905 1.00 93.44 88 ALA A C 1
ATOM 637 O O . ALA A 1 88 ? 6.919 0.447 8.636 1.00 93.44 88 ALA A O 1
ATOM 638 N N . TRP A 1 89 ? 6.538 -1.396 7.391 1.00 93.75 89 TRP A N 1
ATOM 639 C CA . TRP A 1 89 ? 7.909 -1.899 7.406 1.00 93.75 89 TRP A CA 1
ATOM 640 C C . TRP A 1 89 ? 8.589 -1.535 6.092 1.00 93.75 89 TRP A C 1
ATOM 642 O O . TRP A 1 89 ? 8.079 -1.849 5.023 1.00 93.75 89 TRP A O 1
ATOM 652 N N . ALA A 1 90 ? 9.749 -0.889 6.171 1.00 92.94 90 ALA A N 1
ATOM 653 C CA . ALA A 1 90 ? 10.540 -0.541 5.000 1.00 92.94 90 ALA A CA 1
ATOM 654 C C . ALA A 1 90 ? 12.007 -0.901 5.236 1.00 92.94 90 ALA A C 1
ATOM 656 O O . ALA A 1 90 ? 12.603 -0.495 6.237 1.00 92.94 90 ALA A O 1
ATOM 657 N N . MET A 1 91 ? 12.592 -1.641 4.296 1.00 90.94 91 MET A N 1
ATOM 658 C CA . MET A 1 91 ? 14.031 -1.868 4.232 1.00 90.94 91 MET A CA 1
ATOM 659 C C . MET A 1 91 ? 14.625 -0.900 3.216 1.00 90.94 91 MET A C 1
ATOM 661 O O . MET A 1 91 ? 14.240 -0.899 2.050 1.00 90.94 91 MET A O 1
ATOM 665 N N . THR A 1 92 ? 15.561 -0.063 3.654 1.00 86.69 92 THR A N 1
ATOM 666 C CA . THR A 1 92 ? 16.267 0.854 2.761 1.00 86.69 92 THR A CA 1
ATOM 667 C C . THR A 1 92 ? 17.647 0.300 2.449 1.00 86.69 92 THR A C 1
ATOM 669 O O . THR A 1 92 ? 18.412 -0.065 3.344 1.00 86.69 92 THR A O 1
ATOM 672 N N . ASN A 1 93 ? 17.995 0.259 1.166 1.00 76.44 93 ASN A N 1
ATOM 673 C CA . ASN A 1 93 ? 19.374 0.004 0.783 1.00 76.44 93 ASN A CA 1
ATOM 674 C C . ASN A 1 93 ? 20.192 1.249 1.128 1.00 76.44 93 ASN A C 1
ATOM 676 O O . ASN A 1 93 ? 19.837 2.366 0.742 1.00 76.44 93 ASN A O 1
ATOM 680 N N . LEU A 1 94 ? 21.276 1.067 1.888 1.00 63.41 94 LEU A N 1
ATOM 681 C CA . LEU A 1 94 ? 22.179 2.159 2.231 1.00 63.41 94 LEU A CA 1
ATOM 682 C C . LEU A 1 94 ? 22.715 2.754 0.923 1.00 63.41 94 LEU A C 1
ATOM 684 O O . LEU A 1 94 ? 23.508 2.119 0.225 1.00 63.41 94 LEU A O 1
ATOM 688 N N . LEU A 1 95 ? 22.300 3.977 0.589 1.00 60.78 95 LEU A N 1
ATOM 689 C CA . LEU A 1 95 ? 22.994 4.749 -0.431 1.00 60.78 95 LEU A CA 1
ATOM 690 C C . LEU A 1 95 ? 24.433 4.888 0.055 1.00 60.78 95 LEU A C 1
ATOM 692 O O . LEU A 1 95 ? 24.680 5.443 1.129 1.00 60.78 95 LEU A O 1
ATOM 696 N N . VAL A 1 96 ? 25.386 4.350 -0.706 1.00 55.41 96 VAL A N 1
ATOM 697 C CA . VAL A 1 96 ? 26.799 4.585 -0.425 1.00 55.41 96 VAL A CA 1
ATOM 698 C C . VAL A 1 96 ? 2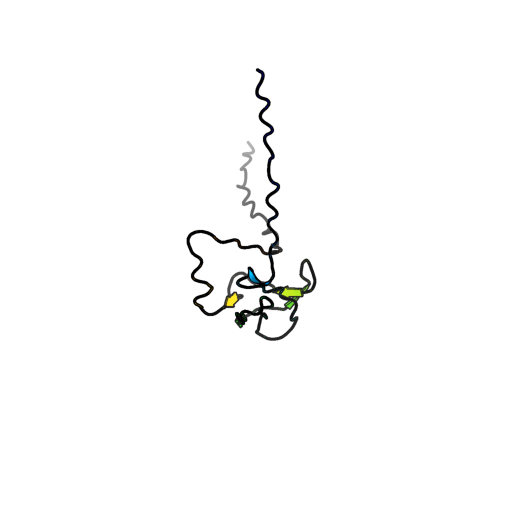6.979 6.099 -0.384 1.00 55.41 96 VAL A C 1
ATOM 700 O O . VAL A 1 96 ? 26.717 6.789 -1.370 1.00 55.41 96 VAL A O 1
ATOM 703 N N . HIS A 1 97 ? 27.350 6.619 0.783 1.00 51.38 97 HIS A N 1
ATOM 704 C CA . HIS A 1 97 ? 27.594 8.037 0.995 1.00 51.38 97 HIS A CA 1
ATOM 705 C C . HIS A 1 97 ? 28.644 8.480 -0.036 1.00 51.38 97 HIS A C 1
ATOM 707 O O . HIS A 1 97 ? 29.798 8.052 0.032 1.00 51.38 97 HIS A O 1
ATOM 713 N N . GLN A 1 98 ? 28.261 9.298 -1.020 1.00 51.91 98 GLN A N 1
ATOM 714 C CA . GLN A 1 98 ? 29.216 9.967 -1.902 1.00 51.91 98 GLN A CA 1
ATOM 715 C C . GLN A 1 98 ? 29.977 10.990 -1.054 1.00 51.91 98 GLN A C 1
ATOM 717 O O . GLN A 1 98 ? 29.642 12.171 -1.016 1.00 51.91 98 GLN A O 1
ATOM 722 N N . HIS A 1 99 ? 31.017 10.547 -0.349 1.00 47.09 99 HIS A N 1
ATOM 723 C CA . HIS A 1 99 ? 32.065 11.462 0.064 1.00 47.09 99 HIS A CA 1
ATOM 724 C C . HIS A 1 99 ? 32.810 11.887 -1.203 1.00 47.09 99 HIS A C 1
ATOM 726 O O . HIS A 1 99 ? 33.7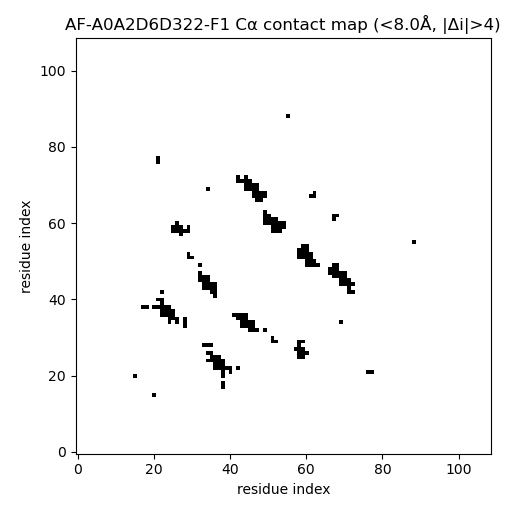94 11.266 -1.601 1.00 47.09 99 HIS A O 1
ATOM 732 N N . ILE A 1 100 ? 32.359 12.977 -1.831 1.00 55.56 100 ILE A N 1
ATOM 733 C CA . ILE A 1 100 ? 33.268 13.835 -2.592 1.00 55.56 100 ILE A CA 1
ATOM 734 C C . ILE A 1 100 ? 34.242 14.399 -1.556 1.00 55.56 100 ILE A C 1
ATOM 736 O O . ILE A 1 100 ? 34.000 15.415 -0.907 1.00 55.56 100 ILE A O 1
ATOM 740 N N . GLY A 1 101 ? 35.332 13.669 -1.329 1.00 43.34 101 GLY A N 1
ATOM 741 C CA . GLY A 1 101 ? 36.499 14.231 -0.681 1.00 43.34 101 GLY A CA 1
ATOM 742 C C . GLY A 1 101 ? 37.001 15.350 -1.581 1.00 43.34 101 GLY A C 1
ATOM 743 O O . GLY A 1 101 ? 37.382 15.100 -2.723 1.00 43.34 101 GLY A O 1
ATOM 744 N N . LEU A 1 102 ? 36.986 16.591 -1.095 1.00 56.97 102 LEU A N 1
ATOM 745 C CA . LEU A 1 102 ? 37.766 17.639 -1.743 1.00 56.97 102 LEU A CA 1
ATOM 746 C C . LEU A 1 102 ? 39.224 17.152 -1.763 1.00 56.97 102 LEU A C 1
ATOM 748 O O . LEU A 1 102 ? 39.718 16.754 -0.702 1.00 56.97 102 LEU A O 1
ATOM 752 N N . PRO A 1 103 ? 39.930 17.156 -2.909 1.00 54.28 103 PRO A N 1
ATOM 753 C CA . PRO A 1 103 ? 41.354 16.877 -2.899 1.00 54.28 103 PRO A CA 1
ATOM 754 C C . PRO A 1 103 ? 42.010 17.955 -2.039 1.00 54.28 103 PRO A C 1
ATOM 756 O O . PRO A 1 103 ? 42.074 19.128 -2.414 1.00 54.28 103 PRO A O 1
ATOM 759 N N . ARG A 1 104 ? 42.456 17.575 -0.841 1.00 55.25 104 ARG A N 1
ATOM 760 C CA . ARG A 1 104 ? 43.288 18.450 -0.027 1.00 55.25 104 ARG A CA 1
ATOM 761 C C . ARG A 1 104 ? 44.608 18.567 -0.786 1.00 55.25 104 ARG A C 1
ATOM 763 O O . ARG A 1 104 ? 45.363 17.605 -0.868 1.00 55.25 104 ARG A O 1
ATOM 770 N N . LYS A 1 105 ? 44.853 19.721 -1.406 1.00 51.06 105 LYS A N 1
ATOM 771 C CA . LYS A 1 105 ? 46.156 20.037 -1.989 1.00 51.06 105 LYS A CA 1
ATOM 772 C C . LYS A 1 105 ? 47.135 20.211 -0.830 1.00 51.06 105 LYS A C 1
ATOM 774 O O . LYS A 1 105 ? 47.160 21.269 -0.208 1.00 51.06 105 LYS A O 1
ATOM 779 N N . GLU A 1 106 ? 47.908 19.179 -0.519 1.00 57.50 106 GLU A N 1
ATOM 780 C CA . GLU A 1 106 ? 49.158 19.380 0.204 1.00 57.50 106 GLU A CA 1
ATOM 781 C C . GLU A 1 106 ? 50.110 20.064 -0.778 1.00 57.50 106 GLU A C 1
ATOM 783 O O . GLU A 1 106 ? 50.477 19.515 -1.816 1.00 57.50 106 GLU A O 1
ATOM 788 N N . ALA A 1 107 ? 50.391 21.340 -0.522 1.00 48.78 107 ALA A N 1
ATOM 789 C CA . ALA A 1 107 ? 51.493 22.014 -1.177 1.00 48.78 107 ALA A CA 1
ATOM 790 C C . ALA A 1 107 ? 52.775 21.471 -0.541 1.00 48.78 107 ALA A C 1
ATOM 792 O O . ALA A 1 107 ? 53.081 21.793 0.606 1.00 48.78 107 ALA A O 1
ATOM 793 N N . GLU A 1 108 ? 53.484 20.616 -1.271 1.00 48.31 108 GLU A N 1
ATOM 794 C CA . GLU A 1 108 ? 54.904 20.405 -1.031 1.00 48.31 108 GLU A CA 1
ATOM 795 C C . GLU A 1 108 ? 55.690 21.585 -1.631 1.00 48.31 108 GLU A C 1
ATOM 797 O O . GLU A 1 108 ? 55.514 21.906 -2.810 1.00 48.31 108 GLU A O 1
ATOM 802 N N . TYR A 1 109 ? 56.554 22.155 -0.780 1.00 46.56 109 TYR A N 1
ATOM 803 C CA . TYR A 1 109 ? 57.568 23.211 -0.967 1.00 46.56 109 TYR A CA 1
ATOM 804 C C . TYR A 1 109 ? 57.111 24.672 -1.088 1.00 46.56 109 TYR A C 1
ATOM 806 O O . TYR A 1 109 ? 56.495 25.069 -2.101 1.00 46.56 109 TYR A O 1
#

Secondary structure (DSSP, 8-state):
-----------------GGG-S--------SSSEE--TTSS--PEEEES-EEEE-SSSEEEE--SSS-EEEPPP-GGG---S--------PPP----------------

Radius of gyration: 24.06 Å; Cα contacts (8 Å, |Δi|>4): 112; chains: 1; bounding box: 72×37×69 Å

pLDDT: mean 81.55, std 18.72, range [38.72, 98.5]

Mean predicted aligned error: 12.15 Å

Solvent-accessible surface area (backbone atoms only — not comparable to full-atom values): 7630 Å² total; per-residue (Å²): 138,86,84,82,84,81,83,79,81,76,81,80,80,85,76,84,48,68,87,75,43,76,71,37,69,74,38,61,73,72,60,84,56,53,40,60,31,74,36,75,70,72,62,48,19,43,48,35,80,59,49,67,41,79,36,100,61,76,22,23,72,51,69,77,84,80,70,34,48,69,50,57,76,92,53,78,84,72,66,63,68,99,68,83,86,88,86,84,90,82,87,77,80,79,74,77,77,82,75,79,70,75,83,77,79,78,82,80,133

Sequence (109 aa):
MLALALVVCGAATADITEEDIVGYWPLDDGAGDTAADLSGNAHDGAITDGDWVAGQFGGGLEFNGASTYIEVLHHEDFNLGDQFTLAAWAMTNLLVHQHIGLPRKEAEY

Foldseek 3Di:
DDDDDDPDPDPDDPDPDLQNDLFDFPLQPQDDQWGATPSPNGQIWGWDPWHWAQFPDHIDIDDPPPITDTDGDDDPSVPDPPDDDDDDGDDDDPDPPPPPPDPPPPDDD